Protein AF-A0A0F8YUQ1-F1 (afdb_monomer_lite)

Structure (mmCIF, N/CA/C/O backbone):
data_AF-A0A0F8YUQ1-F1
#
_entry.id   AF-A0A0F8YUQ1-F1
#
loop_
_atom_site.group_PDB
_atom_site.id
_atom_site.type_symbol
_atom_site.label_atom_id
_atom_site.label_alt_id
_atom_site.label_comp_id
_atom_site.label_asym_id
_atom_site.label_entity_id
_atom_site.label_seq_id
_atom_site.pdbx_PDB_ins_code
_atom_site.Cartn_x
_atom_site.Cartn_y
_atom_site.Cartn_z
_atom_site.occupancy
_atom_site.B_iso_or_equiv
_atom_site.auth_seq_id
_atom_site.auth_comp_id
_atom_site.auth_asym_id
_atom_site.auth_atom_id
_atom_site.pdbx_PDB_model_num
ATOM 1 N N . MET A 1 1 ? -22.301 -2.903 20.702 1.00 47.12 1 MET A N 1
ATOM 2 C CA . MET A 1 1 ? -21.556 -3.483 19.563 1.00 47.12 1 MET A CA 1
ATOM 3 C C . MET A 1 1 ? -20.123 -2.928 19.544 1.00 47.12 1 MET A C 1
ATOM 5 O O . MET A 1 1 ? -19.837 -2.090 18.699 1.00 47.12 1 MET A O 1
ATOM 9 N N . PRO A 1 2 ? -19.236 -3.312 20.485 1.00 55.25 2 PRO A N 1
ATOM 10 C CA . PRO A 1 2 ? -17.863 -2.787 20.567 1.00 55.25 2 PRO A CA 1
ATOM 11 C C . PRO A 1 2 ? -16.885 -3.487 19.606 1.00 55.25 2 PRO A C 1
ATOM 13 O O . PRO A 1 2 ? -15.863 -2.916 19.241 1.00 55.25 2 PRO A O 1
ATOM 16 N N . ASP A 1 3 ? -17.204 -4.708 19.167 1.00 56.69 3 ASP A N 1
ATOM 17 C CA . ASP A 1 3 ? -16.308 -5.547 18.360 1.00 56.69 3 ASP A CA 1
ATOM 18 C C . ASP A 1 3 ? -16.001 -4.994 16.961 1.00 56.69 3 ASP A C 1
ATOM 20 O O . ASP A 1 3 ? -14.925 -5.246 16.427 1.00 56.69 3 ASP A O 1
ATOM 24 N N . ARG A 1 4 ? -16.896 -4.183 16.377 1.00 55.06 4 ARG A N 1
ATOM 25 C CA . ARG A 1 4 ? -16.655 -3.569 15.056 1.00 55.06 4 ARG A CA 1
ATOM 26 C C . ARG A 1 4 ?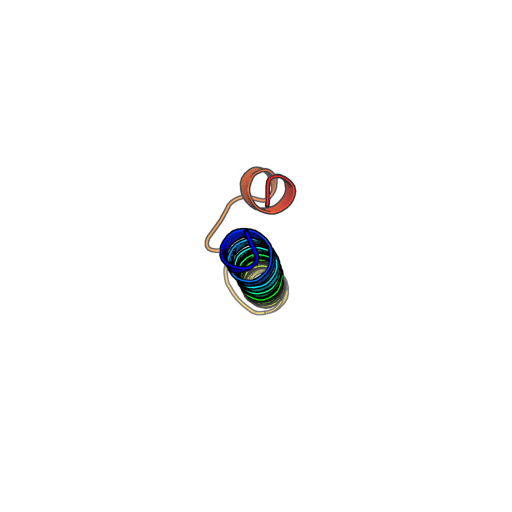 -15.531 -2.532 15.087 1.00 55.06 4 ARG A C 1
ATOM 28 O O . ARG A 1 4 ? -14.693 -2.537 14.199 1.00 55.06 4 ARG A O 1
ATOM 35 N N . GLN A 1 5 ? -15.461 -1.719 16.142 1.00 56.88 5 GLN A N 1
ATOM 36 C CA . GLN A 1 5 ? -14.480 -0.631 16.242 1.00 56.88 5 GLN A CA 1
ATOM 37 C C . GLN A 1 5 ? -13.044 -1.143 16.415 1.00 56.88 5 GLN A C 1
ATOM 39 O O . GLN A 1 5 ? -12.116 -0.536 15.889 1.00 56.88 5 GLN A O 1
ATOM 44 N N . LYS A 1 6 ? -12.851 -2.276 17.109 1.00 60.59 6 LYS A N 1
ATOM 45 C CA . LYS A 1 6 ? -11.544 -2.954 17.159 1.00 60.59 6 LYS A CA 1
ATOM 46 C C . LYS A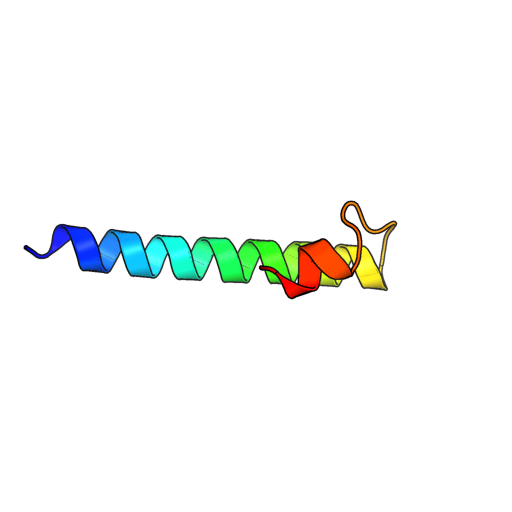 1 6 ? -11.136 -3.460 15.776 1.00 60.59 6 LYS A C 1
ATOM 48 O O . LYS A 1 6 ? -10.028 -3.188 15.338 1.00 60.59 6 LYS A O 1
ATOM 53 N N . SER A 1 7 ? -12.066 -4.098 15.066 1.00 70.62 7 SER A N 1
ATOM 54 C CA . SER A 1 7 ? -11.817 -4.630 13.724 1.00 70.62 7 SER A CA 1
ATOM 55 C C . SER A 1 7 ? -11.481 -3.545 12.693 1.00 70.62 7 SER A C 1
ATOM 57 O O . SER A 1 7 ? -10.640 -3.775 11.830 1.00 70.62 7 SER A O 1
ATOM 59 N N . GLU A 1 8 ? -12.103 -2.366 12.781 1.00 77.00 8 GLU A N 1
ATOM 60 C CA . GLU A 1 8 ? -11.811 -1.223 11.901 1.00 77.00 8 GLU A CA 1
ATOM 61 C C . GLU A 1 8 ? -10.435 -0.610 12.203 1.00 77.00 8 GLU A C 1
ATOM 63 O O . GLU A 1 8 ? -9.677 -0.296 11.288 1.00 77.00 8 GLU A O 1
ATOM 68 N N . GLN A 1 9 ? -10.065 -0.483 13.481 1.00 81.12 9 GLN A N 1
ATOM 69 C CA . GLN A 1 9 ? -8.738 0.008 13.874 1.00 81.12 9 GLN A CA 1
ATOM 70 C C . GLN A 1 9 ? -7.618 -0.966 13.493 1.00 81.12 9 GLN A C 1
ATOM 72 O O . GLN A 1 9 ? -6.544 -0.528 13.079 1.00 81.12 9 GLN A O 1
ATOM 77 N N . ASP A 1 10 ? -7.865 -2.271 13.605 1.00 82.25 10 ASP A N 1
ATOM 78 C CA . ASP A 1 10 ? -6.923 -3.301 13.172 1.00 82.25 10 ASP A CA 1
ATOM 79 C C . ASP A 1 10 ? -6.782 -3.329 11.642 1.00 82.25 10 ASP A C 1
ATOM 81 O O . ASP A 1 10 ? -5.666 -3.452 11.139 1.00 82.25 10 ASP A O 1
ATOM 85 N N . GLN A 1 11 ? -7.870 -3.108 10.891 1.00 81.88 11 GLN A N 1
ATOM 86 C CA . GLN A 1 11 ? -7.809 -2.927 9.434 1.00 81.88 11 GLN A CA 1
ATOM 87 C C . GLN A 1 11 ? -7.004 -1.689 9.037 1.00 81.88 11 GLN A C 1
ATOM 89 O O . GLN A 1 11 ? -6.157 -1.770 8.152 1.00 81.88 11 GLN A O 1
ATOM 94 N N . ILE A 1 12 ? -7.217 -0.558 9.712 1.00 86.56 12 ILE A N 1
ATOM 95 C CA . ILE A 1 12 ? -6.448 0.665 9.455 1.00 86.56 12 ILE A CA 1
ATOM 96 C C . ILE A 1 12 ? -4.963 0.437 9.751 1.00 86.56 12 ILE A C 1
ATOM 98 O O . ILE A 1 12 ? -4.113 0.841 8.963 1.00 86.56 12 ILE A O 1
ATOM 102 N N . LYS A 1 13 ? -4.628 -0.239 10.857 1.00 88.75 13 LYS A N 1
ATOM 103 C CA . LYS A 1 13 ? -3.234 -0.590 11.165 1.00 88.75 13 LYS A CA 1
ATOM 104 C C . LYS A 1 13 ? -2.613 -1.479 10.096 1.00 88.75 13 LYS A C 1
ATOM 106 O O . LYS A 1 13 ? -1.476 -1.230 9.714 1.00 88.75 13 LYS A O 1
ATOM 111 N N . TYR A 1 14 ? -3.351 -2.480 9.625 1.00 85.56 14 TYR A N 1
ATOM 112 C CA . TYR A 1 14 ? -2.889 -3.370 8.567 1.00 85.56 14 TYR A CA 1
ATOM 113 C C . TYR A 1 14 ? -2.598 -2.602 7.271 1.00 85.56 14 TYR A C 1
ATOM 115 O O . TYR A 1 14 ? -1.513 -2.743 6.718 1.00 85.56 14 TYR A O 1
ATOM 123 N N . LEU A 1 15 ? -3.507 -1.716 6.851 1.00 85.00 15 LEU A N 1
ATOM 124 C CA . LEU A 1 15 ? -3.322 -0.878 5.661 1.00 85.00 15 LEU A CA 1
ATOM 125 C C . LEU A 1 15 ? -2.118 0.064 5.793 1.00 85.00 15 LEU A C 1
ATOM 127 O O . LEU A 1 15 ? -1.337 0.207 4.858 1.00 85.00 15 LEU A O 1
ATOM 131 N N . ILE A 1 16 ? -1.919 0.680 6.963 1.00 88.88 16 ILE A N 1
ATOM 132 C CA . ILE A 1 16 ? -0.760 1.553 7.212 1.00 88.88 16 ILE A CA 1
ATOM 133 C C . ILE A 1 16 ? 0.558 0.771 7.108 1.00 88.88 16 ILE A C 1
ATOM 135 O O . ILE A 1 16 ? 1.535 1.286 6.551 1.00 88.88 16 ILE A O 1
ATOM 139 N N . ASP A 1 17 ? 0.600 -0.450 7.647 1.00 88.62 17 ASP A N 1
ATOM 140 C CA . ASP A 1 17 ? 1.776 -1.321 7.576 1.00 88.62 17 ASP A CA 1
ATOM 141 C C . ASP A 1 17 ? 2.056 -1.747 6.125 1.00 88.62 17 ASP A C 1
ATOM 143 O O . ASP A 1 17 ? 3.180 -1.609 5.638 1.00 88.62 17 ASP A O 1
ATOM 147 N N . GLU A 1 18 ? 1.009 -2.134 5.390 1.00 85.50 18 GLU A N 1
ATOM 148 C CA . GLU A 1 18 ? 1.082 -2.545 3.986 1.00 85.50 18 GLU A CA 1
ATOM 149 C C . GLU A 1 18 ? 1.560 -1.403 3.070 1.00 85.50 18 GLU A C 1
ATOM 151 O O . GLU A 1 18 ? 2.511 -1.579 2.301 1.00 85.50 18 GLU A O 1
ATOM 156 N N . ILE A 1 19 ? 0.999 -0.196 3.211 1.00 87.50 19 ILE A N 1
ATOM 157 C CA . ILE A 1 19 ? 1.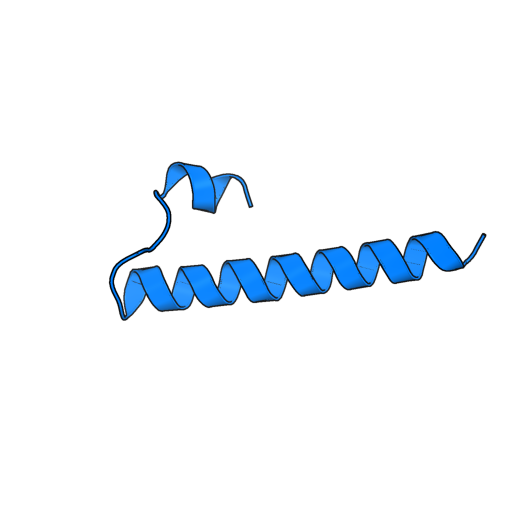446 1.004 2.483 1.00 87.50 19 ILE A CA 1
ATOM 158 C C . ILE A 1 19 ? 2.910 1.315 2.812 1.00 87.50 19 ILE A C 1
ATOM 160 O O . ILE A 1 19 ? 3.709 1.591 1.915 1.00 87.50 19 ILE A O 1
ATOM 164 N N . SER A 1 20 ? 3.301 1.243 4.087 1.00 86.44 20 SER A N 1
ATOM 165 C CA . SER A 1 20 ? 4.682 1.517 4.505 1.00 86.44 20 SER A CA 1
ATOM 166 C C . SER A 1 20 ? 5.667 0.505 3.916 1.00 86.44 20 SER A C 1
ATOM 168 O O . SER A 1 20 ? 6.746 0.889 3.453 1.00 86.44 20 SER A O 1
ATOM 170 N N . HIS A 1 21 ? 5.286 -0.773 3.872 1.00 85.81 21 HIS A N 1
ATOM 171 C CA . HIS A 1 21 ? 6.076 -1.832 3.258 1.00 85.81 21 HIS A CA 1
ATOM 172 C C . HIS A 1 21 ? 6.242 -1.606 1.752 1.00 85.81 21 HIS A C 1
ATOM 174 O O . HIS A 1 21 ? 7.362 -1.623 1.239 1.00 85.81 21 HIS A O 1
ATOM 180 N N . HIS A 1 22 ? 5.153 -1.315 1.038 1.00 80.69 22 HIS A N 1
ATOM 181 C CA . HIS A 1 22 ? 5.215 -1.042 -0.396 1.00 80.69 22 HIS A CA 1
ATOM 182 C C . HIS A 1 22 ? 5.982 0.237 -0.727 1.00 80.69 22 HIS A C 1
ATOM 184 O O . HIS A 1 22 ? 6.735 0.253 -1.699 1.00 80.69 22 HIS A O 1
ATOM 190 N N . ARG A 1 23 ? 5.887 1.272 0.114 1.00 82.44 23 ARG A N 1
ATOM 191 C CA . ARG A 1 23 ? 6.701 2.482 -0.013 1.00 82.44 23 ARG A CA 1
ATOM 192 C C . ARG A 1 23 ? 8.187 2.166 0.120 1.00 82.44 23 ARG A C 1
ATOM 194 O O . ARG A 1 23 ? 8.989 2.648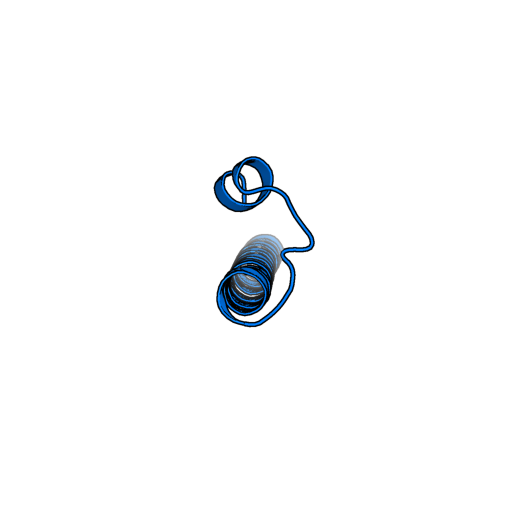 -0.675 1.00 82.44 23 ARG A O 1
ATOM 201 N N . TYR A 1 24 ? 8.563 1.350 1.104 1.00 84.44 24 TYR A N 1
ATOM 202 C CA . TYR A 1 24 ? 9.949 0.920 1.267 1.00 84.44 24 TYR A CA 1
ATOM 203 C C . TYR A 1 24 ? 10.443 0.145 0.040 1.00 84.44 24 TYR A C 1
ATOM 205 O O . TYR A 1 24 ? 11.521 0.454 -0.468 1.00 84.44 24 TYR A O 1
ATOM 213 N N . LEU A 1 25 ? 9.630 -0.788 -0.468 1.00 80.81 25 LEU A N 1
ATOM 214 C CA . LEU A 1 25 ? 9.934 -1.561 -1.673 1.00 80.81 25 LEU A CA 1
ATOM 215 C C . LEU A 1 25 ? 10.075 -0.679 -2.915 1.00 80.81 25 LEU A C 1
ATOM 217 O O . LEU A 1 25 ? 10.956 -0.939 -3.718 1.00 80.81 25 LEU A O 1
ATOM 221 N N . TYR A 1 26 ? 9.254 0.361 -3.070 1.00 77.44 26 TYR A N 1
ATOM 222 C CA . TYR A 1 26 ? 9.305 1.259 -4.228 1.00 77.44 26 TYR A CA 1
ATOM 223 C C . TYR A 1 26 ? 10.604 2.077 -4.291 1.00 77.44 26 TYR A C 1
ATOM 225 O O . TYR A 1 26 ? 11.149 2.289 -5.371 1.00 77.44 26 TYR A O 1
ATOM 233 N N . TYR A 1 27 ? 11.114 2.533 -3.139 1.00 78.31 27 TYR A N 1
ATOM 234 C CA . TYR A 1 27 ? 12.321 3.368 -3.081 1.00 78.31 27 TYR A CA 1
ATOM 235 C C . TYR A 1 27 ? 13.630 2.586 -2.889 1.00 78.31 27 TYR A C 1
ATOM 237 O O . TYR A 1 27 ? 14.680 3.102 -3.269 1.00 78.31 27 TYR A O 1
ATOM 245 N N . ASN A 1 28 ? 13.599 1.387 -2.290 1.00 76.56 28 ASN A N 1
ATOM 246 C CA . ASN A 1 28 ? 14.809 0.618 -1.951 1.00 76.56 28 ASN A CA 1
ATOM 247 C C . ASN A 1 28 ? 14.955 -0.709 -2.717 1.00 76.56 28 ASN A C 1
ATOM 249 O O . ASN A 1 28 ? 16.077 -1.190 -2.853 1.00 76.56 28 ASN A O 1
ATOM 253 N N . GLU A 1 29 ? 13.866 -1.309 -3.209 1.00 75.56 29 GLU A N 1
ATOM 254 C CA . GLU A 1 29 ? 13.873 -2.604 -3.910 1.00 75.56 29 GLU A CA 1
ATOM 255 C C . GLU A 1 29 ? 13.102 -2.527 -5.248 1.00 75.56 29 GLU A C 1
ATOM 257 O O . GLU A 1 29 ? 12.834 -1.449 -5.774 1.00 75.56 29 GLU A O 1
ATOM 262 N N . GLN A 1 30 ? 12.776 -3.678 -5.851 1.00 74.88 30 GLN A N 1
ATOM 263 C CA . GLN A 1 30 ? 11.829 -3.726 -6.965 1.00 74.88 30 GLN A CA 1
ATOM 264 C C . GLN A 1 30 ? 10.387 -3.676 -6.433 1.00 74.88 30 GLN A C 1
ATOM 266 O O . GLN A 1 30 ? 10.009 -4.524 -5.614 1.00 74.88 30 GLN A O 1
ATOM 271 N N . PRO A 1 31 ? 9.548 -2.745 -6.917 1.00 71.50 31 PRO A N 1
ATOM 272 C CA . PRO A 1 31 ? 8.152 -2.681 -6.516 1.00 71.50 31 PRO A CA 1
ATOM 273 C C . PRO A 1 31 ? 7.415 -3.965 -6.921 1.00 71.50 31 PRO A C 1
ATOM 275 O O . PRO A 1 31 ? 7.370 -4.345 -8.090 1.00 71.50 31 PRO A O 1
ATOM 278 N N . LYS A 1 32 ? 6.823 -4.649 -5.933 1.00 75.00 32 LYS A N 1
ATOM 279 C CA . LYS A 1 32 ? 6.031 -5.879 -6.144 1.00 75.00 32 LYS A CA 1
ATOM 280 C C . LYS A 1 32 ? 4.638 -5.608 -6.720 1.00 75.00 32 LYS A C 1
ATOM 282 O O . LYS A 1 32 ? 3.984 -6.532 -7.201 1.00 75.00 32 LYS A O 1
ATOM 287 N N . ILE A 1 33 ? 4.178 -4.360 -6.647 1.00 77.56 33 ILE A N 1
ATOM 288 C CA . ILE A 1 33 ? 2.882 -3.911 -7.155 1.00 77.56 33 ILE A CA 1
ATOM 289 C C . ILE A 1 33 ? 3.078 -2.708 -8.078 1.00 77.56 33 ILE A C 1
ATOM 291 O O . ILE A 1 33 ? 4.014 -1.936 -7.904 1.00 77.56 33 ILE A O 1
ATOM 295 N N . SER A 1 34 ? 2.202 -2.571 -9.073 1.00 78.62 34 SER A N 1
ATOM 296 C CA . SER A 1 34 ? 2.172 -1.398 -9.955 1.00 78.62 34 SER A CA 1
ATOM 297 C C . SER A 1 34 ? 1.687 -0.165 -9.190 1.00 78.62 34 SER A C 1
ATOM 299 O O . SER A 1 34 ? 0.831 -0.307 -8.316 1.00 78.62 34 SER A O 1
ATOM 301 N N . ASP A 1 35 ? 2.163 1.025 -9.565 1.00 74.44 35 ASP A N 1
ATOM 302 C CA . ASP A 1 35 ? 1.759 2.311 -8.978 1.00 74.44 35 ASP A CA 1
ATOM 303 C C . ASP A 1 35 ? 0.239 2.466 -8.841 1.00 74.44 35 ASP A C 1
ATOM 305 O O . ASP A 1 35 ? -0.248 2.823 -7.778 1.00 74.44 35 ASP A O 1
ATOM 309 N N . ALA A 1 36 ? -0.539 2.059 -9.851 1.00 82.50 36 ALA A N 1
ATOM 310 C CA . ALA A 1 36 ? -2.002 2.153 -9.796 1.00 82.50 36 ALA A CA 1
ATOM 311 C C . ALA A 1 36 ? -2.635 1.293 -8.683 1.00 82.50 36 ALA A C 1
ATOM 313 O O . ALA A 1 36 ? -3.690 1.637 -8.150 1.00 82.50 36 ALA A O 1
ATOM 314 N N . LYS A 1 37 ? -2.010 0.159 -8.334 1.00 80.69 37 LYS A N 1
ATOM 315 C CA . LYS A 1 37 ? -2.451 -0.675 -7.205 1.00 80.69 37 LYS A CA 1
ATOM 316 C C . LYS A 1 37 ? -2.037 -0.074 -5.869 1.00 80.69 37 LYS A C 1
ATOM 318 O O . LYS A 1 37 ? -2.784 -0.224 -4.914 1.00 80.69 37 LYS A O 1
ATOM 323 N N . TYR A 1 38 ? -0.884 0.586 -5.813 1.00 78.50 38 TYR A N 1
ATOM 324 C CA . TYR A 1 38 ? -0.439 1.299 -4.620 1.00 78.50 38 TYR A CA 1
ATOM 325 C C . TYR A 1 38 ? -1.330 2.516 -4.331 1.00 78.50 38 TYR A C 1
ATOM 327 O O . TYR A 1 38 ? -1.742 2.693 -3.196 1.00 78.50 38 TYR A O 1
ATOM 335 N N . ASP A 1 39 ? -1.722 3.275 -5.358 1.00 78.75 39 ASP A N 1
ATOM 336 C CA . ASP A 1 39 ? -2.647 4.415 -5.229 1.00 78.75 39 ASP A CA 1
ATOM 337 C C . ASP A 1 39 ? -4.077 4.012 -4.818 1.00 78.75 39 ASP A C 1
ATOM 339 O O . ASP A 1 39 ? -4.878 4.864 -4.437 1.00 78.75 39 ASP A O 1
ATOM 343 N N . SER A 1 40 ? -4.421 2.724 -4.935 1.00 80.56 40 SER A N 1
ATOM 344 C CA . SER A 1 40 ?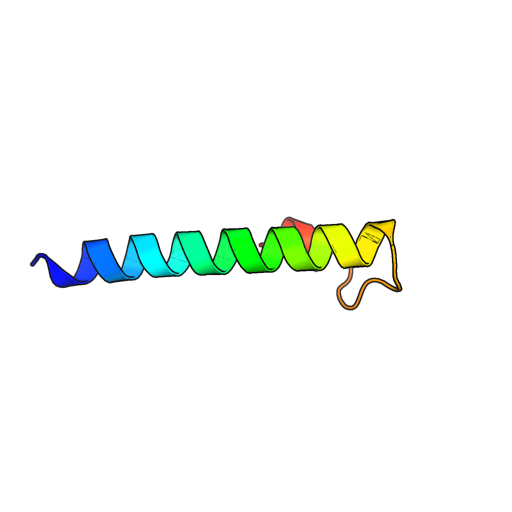 -5.738 2.185 -4.563 1.00 80.56 40 SER A CA 1
ATOM 34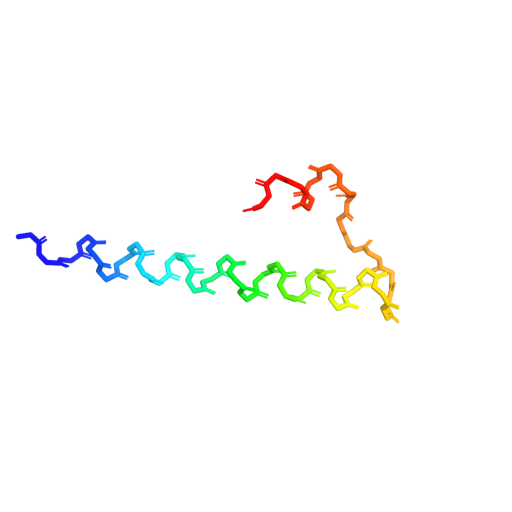5 C C . SER A 1 40 ? -5.806 1.646 -3.125 1.00 80.56 40 SER A C 1
ATOM 347 O O . SER A 1 40 ? -6.903 1.288 -2.690 1.00 80.56 40 SER A O 1
ATOM 349 N N . LEU A 1 41 ? -4.663 1.524 -2.435 1.00 75.12 41 LEU A N 1
ATOM 350 C CA . LEU A 1 41 ? -4.552 1.115 -1.025 1.00 75.12 41 LEU A CA 1
ATOM 351 C C . LEU A 1 41 ? -4.826 2.301 -0.090 1.00 75.12 41 LEU A C 1
ATOM 353 O O . LEU A 1 41 ? -5.521 2.079 0.927 1.00 75.12 41 LEU A O 1
#

Radius of gyration: 13.11 Å; chains: 1; bounding box: 36×10×30 Å

Sequence (41 aa):
MPDRQKSEQDQIKYLIDEISHHRYLYYNEQPKISDAKYDSL

Foldseek 3Di:
DCVVVVVVVVVVVVLVVVLVVQVCCVVPHPRPDDPVVSVVD

Secondary structure (DSSP, 8-state):
--HHHHHHHHHHHHHHHHHHHHHHHHHHS--SS-HHHHTT-

pLDDT: mean 77.01, std 10.2, range [47.12, 88.88]

Organism: NCBI:txid412755